Protein AF-A0A7V6C7A3-F1 (afdb_monomer_lite)

Structure (mmCIF, N/CA/C/O backbone):
data_AF-A0A7V6C7A3-F1
#
_entry.id   AF-A0A7V6C7A3-F1
#
loop_
_atom_site.group_PDB
_atom_site.id
_atom_site.type_symbol
_atom_site.label_atom_id
_atom_site.label_alt_id
_atom_site.label_comp_id
_atom_site.label_asym_id
_atom_site.label_entity_id
_atom_site.label_seq_id
_atom_site.pd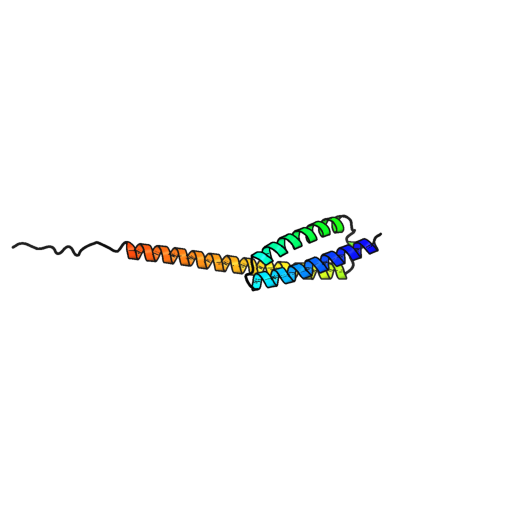bx_PDB_ins_code
_atom_site.Cartn_x
_atom_site.Cartn_y
_atom_site.Cartn_z
_atom_site.occupancy
_atom_site.B_iso_or_equiv
_atom_site.auth_seq_id
_atom_site.auth_comp_id
_atom_site.auth_asym_id
_atom_site.auth_atom_id
_atom_site.pdbx_PDB_model_num
ATOM 1 N N . MET A 1 1 ? 19.500 9.208 -27.032 1.00 49.94 1 MET A N 1
ATOM 2 C CA . MET A 1 1 ? 18.272 9.611 -26.311 1.00 49.94 1 MET A CA 1
ATOM 3 C C . MET A 1 1 ? 17.521 8.441 -25.664 1.00 49.94 1 MET A C 1
ATOM 5 O O . MET A 1 1 ? 16.923 8.669 -24.627 1.00 49.94 1 MET A O 1
ATOM 9 N N . GLY A 1 2 ? 17.554 7.205 -26.191 1.00 57.06 2 GLY A N 1
ATOM 10 C CA . GLY A 1 2 ? 16.902 6.053 -25.530 1.00 57.06 2 GLY A CA 1
ATOM 11 C C . GLY A 1 2 ? 17.596 5.547 -24.251 1.00 57.06 2 GLY A C 1
ATOM 12 O O . GLY A 1 2 ? 16.922 5.156 -23.303 1.00 57.06 2 GLY A O 1
ATOM 13 N N . ASN A 1 3 ? 18.932 5.612 -24.183 1.00 61.84 3 ASN A N 1
ATOM 14 C CA . ASN A 1 3 ? 19.693 5.075 -23.046 1.00 61.84 3 ASN A CA 1
ATOM 15 C C . ASN A 1 3 ? 19.502 5.899 -21.754 1.00 61.84 3 ASN A C 1
ATOM 17 O O . ASN A 1 3 ? 19.263 5.330 -20.693 1.00 61.84 3 ASN A O 1
ATOM 21 N N . ASP A 1 4 ? 19.487 7.232 -21.868 1.00 71.25 4 ASP A N 1
ATOM 22 C CA . ASP A 1 4 ? 19.308 8.144 -20.725 1.00 71.25 4 ASP A CA 1
ATOM 23 C C . ASP A 1 4 ? 17.914 8.000 -20.086 1.00 71.25 4 ASP A C 1
ATOM 25 O O . ASP A 1 4 ? 17.755 8.086 -18.869 1.00 71.25 4 ASP A O 1
ATOM 29 N N . ASN A 1 5 ? 16.880 7.729 -20.891 1.00 76.31 5 ASN A N 1
ATOM 30 C CA . ASN A 1 5 ? 15.527 7.488 -20.380 1.00 76.31 5 ASN A CA 1
ATOM 31 C C . ASN A 1 5 ? 15.440 6.175 -19.599 1.00 76.31 5 ASN A C 1
ATOM 33 O O . ASN A 1 5 ? 14.797 6.131 -18.550 1.00 76.31 5 ASN A O 1
ATOM 37 N N . LYS A 1 6 ? 16.109 5.121 -20.075 1.00 79.19 6 LYS A N 1
ATOM 38 C CA . LYS A 1 6 ? 16.153 3.823 -19.394 1.00 79.19 6 LYS A CA 1
ATOM 39 C C . LYS A 1 6 ? 16.853 3.926 -18.038 1.00 79.19 6 LYS A C 1
ATOM 41 O O . LYS A 1 6 ? 16.344 3.401 -17.050 1.00 79.19 6 LYS A O 1
ATOM 46 N N . GLU A 1 7 ? 17.970 4.646 -17.975 1.00 84.50 7 GLU A N 1
ATOM 47 C CA . GLU A 1 7 ? 18.694 4.903 -16.725 1.00 84.50 7 GLU A CA 1
ATOM 48 C C . GLU A 1 7 ? 17.852 5.727 -15.737 1.00 84.50 7 GLU A C 1
ATOM 50 O O . GLU A 1 7 ? 17.751 5.380 -14.559 1.00 84.50 7 GLU A O 1
ATOM 55 N N . ASN A 1 8 ? 17.151 6.756 -16.222 1.00 86.31 8 ASN A N 1
ATOM 56 C CA . ASN A 1 8 ? 16.227 7.540 -15.400 1.00 86.31 8 ASN A CA 1
ATOM 57 C C . ASN A 1 8 ? 15.070 6.696 -14.843 1.00 86.31 8 ASN A C 1
ATOM 59 O O . ASN A 1 8 ? 14.750 6.801 -13.658 1.00 86.31 8 ASN A O 1
ATOM 63 N N . ILE A 1 9 ? 14.465 5.829 -15.662 1.00 86.00 9 ILE A N 1
ATOM 64 C CA . ILE A 1 9 ? 13.413 4.901 -15.218 1.00 86.00 9 ILE A CA 1
ATOM 65 C C . ILE A 1 9 ? 13.952 3.962 -14.135 1.00 86.00 9 ILE A C 1
ATOM 67 O O . ILE A 1 9 ? 13.309 3.785 -13.101 1.00 86.00 9 ILE A O 1
ATOM 71 N N . LEU A 1 10 ? 15.144 3.400 -14.333 1.00 88.06 10 LEU A N 1
ATOM 72 C CA . LEU A 1 10 ? 15.764 2.477 -13.386 1.00 88.06 10 LEU A CA 1
ATOM 73 C C . LEU A 1 10 ? 16.088 3.161 -12.048 1.00 88.06 10 LEU A C 1
ATOM 75 O O . LEU A 1 10 ? 15.792 2.613 -10.985 1.00 88.06 10 LEU A O 1
ATOM 79 N N . ASN A 1 11 ? 16.600 4.393 -12.081 1.00 90.19 11 ASN A N 1
ATOM 80 C CA . ASN A 1 11 ? 16.843 5.192 -10.879 1.00 90.19 11 ASN A CA 1
ATOM 81 C C . ASN A 1 11 ? 15.549 5.485 -10.107 1.00 90.19 11 ASN A C 1
ATOM 83 O O . ASN A 1 11 ? 15.515 5.370 -8.879 1.00 90.19 11 ASN A O 1
ATOM 87 N N . LEU A 1 12 ? 14.461 5.809 -10.810 1.00 90.75 12 LEU A N 1
ATOM 88 C CA . LEU A 1 12 ? 13.159 6.039 -10.183 1.00 90.75 12 LEU A CA 1
ATOM 89 C C . LEU A 1 12 ? 12.556 4.760 -9.604 1.00 90.75 12 LEU A C 1
ATOM 91 O O . LEU A 1 12 ? 11.999 4.809 -8.510 1.00 90.75 12 LEU A O 1
ATOM 95 N N . LEU A 1 13 ? 12.707 3.618 -10.278 1.00 90.81 13 LEU A N 1
ATOM 96 C CA . LEU A 1 13 ? 12.279 2.317 -9.756 1.00 90.81 13 LEU A CA 1
ATOM 97 C C . LEU A 1 13 ? 13.042 1.936 -8.492 1.00 90.81 13 LEU A C 1
ATOM 99 O O . LEU A 1 13 ? 12.426 1.526 -7.512 1.00 90.81 13 LEU A O 1
ATOM 103 N N . ASN A 1 14 ? 14.361 2.121 -8.478 1.00 91.56 14 ASN A N 1
ATOM 104 C CA . ASN A 1 14 ? 15.180 1.854 -7.296 1.00 91.56 14 ASN A CA 1
ATOM 105 C C . ASN A 1 14 ? 14.811 2.772 -6.129 1.00 91.56 14 ASN A C 1
ATOM 107 O O . ASN A 1 14 ? 14.728 2.323 -4.980 1.00 91.56 14 ASN A O 1
ATOM 111 N N . ARG A 1 15 ? 14.537 4.050 -6.417 1.00 93.25 15 ARG A N 1
ATOM 112 C CA . ARG A 1 15 ? 14.040 4.990 -5.411 1.00 93.25 15 ARG A CA 1
ATOM 113 C C . ARG A 1 15 ? 12.684 4.547 -4.875 1.00 93.25 15 ARG A C 1
ATOM 115 O O . ARG A 1 15 ? 12.516 4.492 -3.662 1.00 93.25 15 ARG A O 1
ATOM 122 N N . TRP A 1 16 ? 11.747 4.188 -5.750 1.00 93.06 16 TRP A N 1
ATOM 123 C CA . TRP A 1 16 ? 10.428 3.712 -5.340 1.00 93.06 16 TRP A CA 1
ATOM 124 C C . TRP A 1 16 ? 10.526 2.443 -4.490 1.00 93.06 16 TRP A C 1
ATOM 126 O O . TRP A 1 16 ? 9.926 2.378 -3.424 1.00 93.06 16 TRP A O 1
ATOM 136 N N . HIS A 1 17 ? 11.357 1.484 -4.893 1.00 91.88 17 HIS A N 1
ATOM 137 C CA . HIS A 1 17 ? 11.608 0.261 -4.134 1.00 91.88 17 HIS A CA 1
ATOM 138 C C . HIS A 1 17 ? 12.154 0.560 -2.732 1.00 91.88 17 HIS A C 1
ATOM 140 O O . HIS A 1 17 ? 11.665 0.021 -1.742 1.00 91.88 17 HIS A O 1
ATOM 146 N N . SER A 1 18 ? 13.120 1.475 -2.635 1.00 93.88 18 SER A N 1
ATOM 147 C CA . SER A 1 18 ? 13.684 1.910 -1.352 1.00 93.88 18 SER A CA 1
ATOM 148 C C . SER A 1 18 ? 12.638 2.580 -0.457 1.00 93.88 18 SER A C 1
ATOM 150 O O . SER A 1 18 ? 12.627 2.347 0.749 1.00 93.88 18 SER A O 1
ATOM 152 N N . ILE A 1 19 ? 11.748 3.395 -1.033 1.00 93.50 19 ILE A N 1
ATOM 153 C CA . ILE A 1 19 ? 10.637 4.010 -0.295 1.00 93.50 19 ILE A CA 1
ATOM 154 C C . ILE A 1 19 ? 9.661 2.931 0.186 1.00 93.50 19 ILE A C 1
ATOM 156 O O . ILE A 1 19 ? 9.284 2.950 1.350 1.00 93.50 19 ILE A O 1
ATOM 160 N N . SER A 1 20 ? 9.313 1.946 -0.644 1.00 91.56 20 SER A N 1
ATOM 161 C CA . SER A 1 20 ? 8.359 0.899 -0.258 1.00 91.56 20 SER A CA 1
ATOM 162 C C . SER A 1 20 ? 8.878 -0.065 0.812 1.00 91.56 20 SER A C 1
ATOM 164 O O . SER A 1 20 ? 8.096 -0.562 1.626 1.00 91.56 20 SER A O 1
ATOM 166 N N . ILE A 1 21 ? 10.195 -0.270 0.902 1.00 91.44 21 ILE A N 1
ATOM 167 C CA . ILE A 1 21 ? 10.795 -0.939 2.066 1.00 91.44 21 ILE A CA 1
ATOM 168 C C . ILE A 1 21 ? 10.552 -0.109 3.335 1.00 91.44 21 ILE A C 1
ATOM 170 O O . ILE A 1 21 ? 10.046 -0.638 4.322 1.00 91.44 21 ILE A O 1
ATOM 174 N N . LYS A 1 22 ? 10.819 1.202 3.291 1.00 93.38 22 LYS A N 1
ATOM 175 C CA . LYS A 1 22 ? 10.593 2.103 4.435 1.00 93.38 22 LYS A CA 1
ATOM 176 C C . LYS A 1 22 ? 9.118 2.209 4.828 1.00 93.38 22 LYS A C 1
ATOM 178 O O . LYS A 1 22 ? 8.815 2.287 6.013 1.00 93.38 22 LYS A O 1
ATOM 183 N N . GLU A 1 23 ? 8.198 2.180 3.861 1.00 91.75 23 GLU A N 1
ATOM 184 C CA . GLU A 1 23 ? 6.751 2.094 4.115 1.00 91.75 23 GLU A CA 1
ATOM 185 C C . GLU A 1 23 ? 6.426 0.835 4.936 1.00 91.75 23 GLU A C 1
ATOM 187 O O . GLU A 1 23 ? 5.677 0.901 5.908 1.00 91.75 23 GLU A O 1
ATOM 192 N N . THR A 1 24 ? 7.041 -0.301 4.595 1.00 90.00 24 THR A N 1
ATOM 193 C CA . THR A 1 24 ? 6.826 -1.578 5.294 1.00 90.00 24 THR A CA 1
ATOM 194 C C . THR A 1 24 ? 7.387 -1.549 6.716 1.00 90.00 24 THR A C 1
ATOM 196 O O . THR A 1 24 ? 6.734 -2.009 7.655 1.00 90.00 24 THR A O 1
ATOM 199 N N . GLU A 1 25 ? 8.574 -0.969 6.897 1.00 92.00 25 GLU A N 1
ATOM 200 C CA . GLU A 1 25 ? 9.201 -0.792 8.211 1.00 92.00 25 GLU A CA 1
ATOM 201 C C . GLU A 1 25 ? 8.381 0.142 9.110 1.00 92.00 25 GLU A C 1
ATOM 203 O O . GLU A 1 25 ? 8.091 -0.213 10.253 1.00 92.00 25 GLU A O 1
ATOM 208 N N . ALA A 1 26 ? 7.949 1.294 8.587 1.00 91.75 26 ALA A N 1
ATOM 209 C CA . ALA A 1 26 ? 7.129 2.261 9.317 1.00 91.75 26 ALA A CA 1
ATOM 210 C C . ALA A 1 26 ? 5.758 1.684 9.698 1.00 91.75 26 ALA A C 1
ATOM 212 O O . ALA A 1 26 ? 5.272 1.894 10.809 1.00 91.75 26 ALA A O 1
ATOM 213 N N . LEU A 1 27 ? 5.144 0.904 8.802 1.00 90.06 27 LEU A N 1
ATOM 214 C CA . LEU A 1 27 ? 3.898 0.203 9.099 1.00 90.06 27 LEU A CA 1
ATOM 215 C C . LEU A 1 27 ? 4.090 -0.825 10.223 1.00 90.06 27 LEU A C 1
ATOM 217 O O . LEU A 1 27 ? 3.270 -0.897 11.136 1.00 90.06 27 LEU A O 1
ATOM 221 N N . SER A 1 28 ? 5.190 -1.579 10.186 1.00 88.19 28 SER A N 1
ATOM 222 C CA . SER A 1 28 ? 5.505 -2.606 11.187 1.00 88.19 28 SER A CA 1
ATOM 223 C C . SER A 1 28 ? 5.842 -2.016 12.560 1.00 88.19 28 SER A C 1
ATOM 225 O O . SER A 1 28 ? 5.529 -2.623 13.583 1.00 88.19 28 SER A O 1
ATOM 227 N N . SER A 1 29 ? 6.462 -0.833 12.604 1.00 90.69 29 SER A N 1
ATOM 228 C CA . SER A 1 29 ? 6.765 -0.115 13.850 1.00 90.69 29 SER A CA 1
ATOM 229 C C . SER A 1 29 ? 5.581 0.693 14.395 1.00 90.69 29 SER A C 1
ATOM 231 O O . SER A 1 29 ? 5.639 1.172 15.527 1.00 90.69 29 SER A O 1
ATOM 233 N N . GLY A 1 30 ? 4.503 0.838 13.615 1.00 88.12 30 GLY A N 1
ATOM 234 C CA . GLY A 1 30 ? 3.351 1.671 13.958 1.00 88.12 30 GLY A CA 1
ATOM 235 C C . GLY A 1 30 ? 3.614 3.177 13.834 1.00 88.12 30 GLY A C 1
ATOM 236 O O . GLY A 1 30 ? 2.816 3.974 14.330 1.00 88.12 30 GLY A O 1
ATOM 237 N N . ASP A 1 31 ? 4.706 3.580 13.179 1.00 92.69 31 ASP A N 1
ATOM 238 C CA . ASP A 1 31 ? 5.034 4.981 12.914 1.00 92.69 31 ASP A CA 1
ATOM 239 C C . ASP A 1 31 ? 4.217 5.517 11.727 1.00 92.69 31 ASP A C 1
ATOM 241 O O . ASP A 1 31 ? 4.647 5.548 10.569 1.00 92.69 31 ASP A O 1
ATOM 245 N N . LEU A 1 32 ? 2.991 5.946 12.031 1.00 89.62 32 LEU A N 1
ATOM 246 C CA . LEU A 1 32 ? 2.047 6.459 11.039 1.00 89.62 32 LEU A CA 1
ATOM 247 C C . LEU A 1 32 ? 2.474 7.803 10.429 1.00 89.62 32 LEU A C 1
ATOM 249 O O . LEU A 1 32 ? 2.045 8.128 9.319 1.00 89.62 32 LEU A O 1
ATOM 253 N N . GLU A 1 33 ? 3.288 8.595 11.132 1.00 9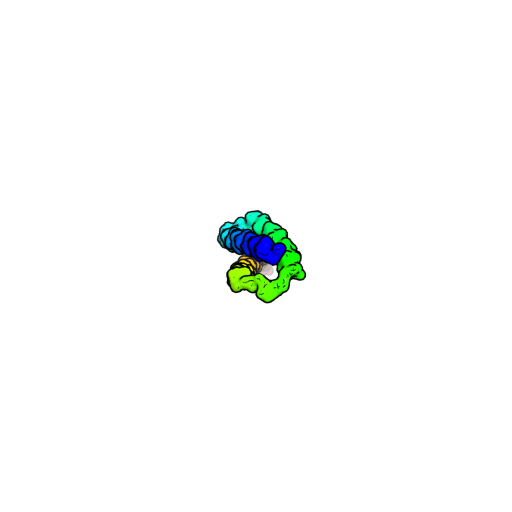3.12 33 GLU A N 1
ATOM 254 C CA . GLU A 1 33 ? 3.750 9.893 10.635 1.00 93.12 33 GLU A CA 1
ATOM 255 C C . GLU A 1 33 ? 4.784 9.697 9.526 1.00 93.12 33 GLU A C 1
ATOM 257 O O . GLU A 1 33 ? 4.602 10.207 8.413 1.00 93.12 33 GLU A O 1
ATOM 262 N N . SER A 1 34 ? 5.804 8.874 9.789 1.00 92.94 34 SER A N 1
ATOM 263 C CA . SER A 1 34 ? 6.791 8.493 8.778 1.00 92.94 34 SER A CA 1
ATOM 264 C C . SER A 1 34 ? 6.138 7.752 7.615 1.00 92.94 34 SER A C 1
ATOM 266 O O . SER A 1 34 ? 6.415 8.076 6.459 1.00 92.94 34 SER A O 1
ATOM 268 N N . LEU A 1 35 ? 5.203 6.832 7.890 1.00 90.88 35 LEU A N 1
ATOM 269 C CA . LEU A 1 35 ? 4.449 6.127 6.849 1.00 90.88 35 LEU A CA 1
ATOM 270 C C . LEU A 1 35 ? 3.734 7.103 5.903 1.00 90.88 35 LEU A C 1
ATOM 272 O O . LEU A 1 35 ? 3.848 6.985 4.686 1.00 90.88 35 LEU A O 1
ATOM 276 N N . ASN A 1 36 ? 3.030 8.104 6.439 1.00 91.50 36 ASN A N 1
ATOM 277 C CA . ASN A 1 36 ? 2.333 9.101 5.624 1.00 91.50 36 ASN A CA 1
ATOM 278 C C . ASN A 1 36 ? 3.304 9.970 4.806 1.00 91.50 36 ASN A C 1
ATOM 280 O O . ASN A 1 36 ? 2.999 10.355 3.676 1.00 91.50 36 ASN A O 1
ATOM 284 N N . SER A 1 37 ? 4.477 10.281 5.361 1.00 94.81 37 SER A N 1
ATOM 285 C CA 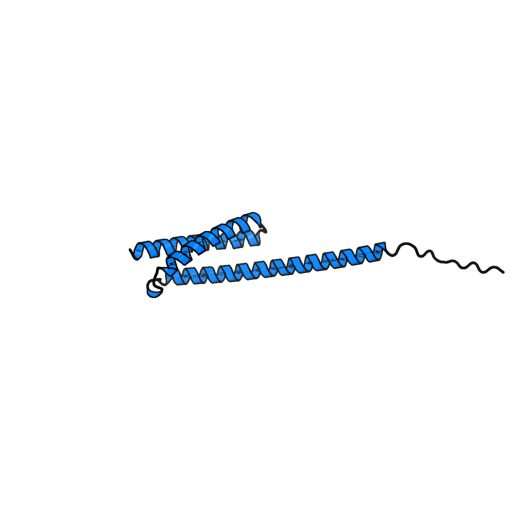. SER A 1 37 ? 5.536 10.983 4.632 1.00 94.81 37 SER A CA 1
ATOM 286 C C . SER A 1 37 ? 6.035 10.160 3.437 1.00 94.81 37 SER A C 1
ATOM 288 O O . SER A 1 37 ? 6.053 10.658 2.308 1.00 94.81 37 SER A O 1
ATOM 290 N N . PHE A 1 38 ? 6.338 8.877 3.652 1.00 93.81 38 PHE A N 1
ATOM 291 C CA . PHE A 1 38 ? 6.803 7.975 2.597 1.00 93.81 38 PHE A CA 1
ATOM 292 C C . PHE A 1 38 ? 5.749 7.736 1.515 1.00 93.81 38 PHE A C 1
ATOM 294 O O . PHE A 1 38 ? 6.087 7.796 0.337 1.00 93.81 38 PHE A O 1
ATOM 301 N N . LEU A 1 39 ? 4.470 7.599 1.882 1.00 90.88 39 LEU A N 1
ATOM 302 C CA . LEU A 1 39 ? 3.369 7.473 0.919 1.00 90.88 39 LEU A CA 1
ATOM 303 C C . LEU A 1 39 ? 3.251 8.694 -0.009 1.00 90.88 39 LEU A C 1
ATOM 305 O O . LEU A 1 39 ? 2.949 8.569 -1.197 1.00 90.88 39 LEU A O 1
ATOM 309 N N . LYS A 1 40 ? 3.499 9.903 0.506 1.00 93.19 40 LYS A N 1
ATOM 310 C CA . LYS A 1 40 ? 3.528 11.113 -0.331 1.00 93.19 40 LYS A CA 1
ATOM 311 C C . LYS A 1 40 ? 4.719 11.101 -1.284 1.00 93.19 40 LYS A C 1
ATOM 313 O O . LYS A 1 40 ? 4.569 11.480 -2.446 1.00 93.19 40 LYS A O 1
ATOM 318 N N . GLU A 1 41 ? 5.885 10.669 -0.811 1.00 93.38 41 GLU A N 1
ATOM 319 C CA . GLU A 1 41 ? 7.083 10.551 -1.643 1.00 93.38 41 GLU A CA 1
ATOM 320 C C . GLU A 1 41 ? 6.903 9.486 -2.739 1.00 93.38 41 GLU A C 1
ATOM 322 O O . GLU A 1 41 ? 7.209 9.745 -3.907 1.00 93.38 41 GLU A O 1
ATOM 327 N N . SER A 1 42 ? 6.338 8.321 -2.408 1.00 91.12 42 SER A N 1
ATOM 328 C CA . SER A 1 42 ? 6.087 7.250 -3.376 1.00 91.12 42 SER A CA 1
ATOM 329 C C . SER A 1 42 ? 5.077 7.668 -4.443 1.00 91.12 42 SER A C 1
ATOM 331 O O . SER A 1 42 ? 5.297 7.389 -5.623 1.00 91.12 42 SER A O 1
ATOM 333 N N . LEU A 1 43 ? 4.039 8.435 -4.088 1.00 91.38 43 LEU A N 1
ATOM 334 C CA . LEU A 1 43 ? 3.112 9.036 -5.057 1.00 91.38 43 LEU A CA 1
ATOM 335 C C . LEU A 1 43 ? 3.819 9.971 -6.047 1.00 91.38 43 LEU A C 1
ATOM 337 O O . LEU A 1 43 ? 3.542 9.921 -7.248 1.00 91.38 43 LEU A O 1
ATOM 341 N N . GLN A 1 44 ? 4.749 10.806 -5.576 1.00 92.56 44 GLN A N 1
ATOM 342 C CA . GLN A 1 44 ? 5.514 11.695 -6.453 1.00 92.56 44 GLN A CA 1
ATOM 343 C C . GLN A 1 44 ? 6.384 10.899 -7.429 1.00 92.56 44 GLN A C 1
ATOM 345 O O . GLN A 1 44 ? 6.311 11.136 -8.639 1.00 92.56 44 GLN A O 1
ATOM 350 N N . VAL A 1 45 ? 7.149 9.923 -6.927 1.00 91.62 45 VAL A N 1
ATOM 351 C CA . VAL A 1 45 ? 8.013 9.067 -7.757 1.00 91.62 45 VAL A CA 1
ATOM 352 C C . VAL A 1 45 ? 7.185 8.293 -8.780 1.00 91.62 45 VAL A C 1
ATOM 354 O O . VAL A 1 45 ? 7.508 8.317 -9.968 1.00 91.62 45 VAL A O 1
ATOM 357 N N . ARG A 1 46 ? 6.070 7.690 -8.356 1.00 89.62 46 ARG A N 1
ATOM 358 C CA . ARG A 1 46 ? 5.152 6.965 -9.237 1.00 89.62 46 ARG A CA 1
ATOM 359 C C . ARG A 1 46 ? 4.589 7.863 -10.334 1.00 89.62 46 ARG A C 1
ATOM 361 O O . ARG A 1 46 ? 4.640 7.491 -11.500 1.00 89.62 46 ARG A O 1
ATOM 368 N N . SER A 1 47 ? 4.114 9.060 -9.990 1.00 89.50 47 SER A N 1
ATOM 369 C CA . SER A 1 47 ? 3.563 9.996 -10.981 1.00 89.50 47 SER A CA 1
ATOM 370 C C . SER A 1 47 ? 4.594 10.410 -12.038 1.00 89.50 47 SER A C 1
ATOM 372 O O . SER A 1 47 ? 4.257 10.645 -13.199 1.00 89.50 47 SER A O 1
ATOM 374 N N . HIS A 1 48 ? 5.868 10.504 -11.649 1.00 89.62 48 HIS A N 1
ATOM 375 C CA . HIS A 1 48 ? 6.949 10.823 -12.569 1.00 89.62 48 HIS A CA 1
ATOM 376 C C . HIS A 1 48 ? 7.297 9.627 -13.460 1.00 89.62 48 HIS A C 1
ATOM 378 O O . HIS A 1 48 ? 7.477 9.784 -14.667 1.00 89.62 48 HIS A O 1
ATOM 384 N N . LEU A 1 49 ? 7.305 8.431 -12.879 1.00 88.50 49 LEU A N 1
ATOM 385 C CA . LEU A 1 49 ? 7.561 7.181 -13.574 1.00 88.50 49 LEU A CA 1
ATOM 386 C C . LEU A 1 49 ? 6.465 6.860 -14.599 1.00 88.50 49 LEU A C 1
ATOM 388 O O . LEU A 1 49 ? 6.783 6.537 -15.738 1.00 88.50 49 LEU A O 1
ATOM 392 N N . GLU A 1 50 ? 5.189 7.049 -14.253 1.00 87.69 50 GLU A N 1
ATOM 393 C CA . GLU A 1 50 ? 4.057 6.900 -15.180 1.00 87.69 50 GLU A CA 1
ATOM 394 C C . GLU A 1 50 ? 4.197 7.832 -16.396 1.00 87.69 50 GLU A C 1
ATOM 396 O O . GLU A 1 50 ? 3.988 7.410 -17.532 1.00 87.69 50 GLU A O 1
ATOM 401 N N . LYS A 1 51 ? 4.635 9.082 -16.189 1.00 88.44 51 LYS A N 1
ATOM 402 C CA . LYS A 1 51 ? 4.883 10.039 -17.284 1.00 88.44 51 LYS A CA 1
ATOM 403 C C . LYS A 1 51 ? 6.041 9.633 -18.197 1.00 88.44 51 LYS A C 1
ATOM 405 O O . LYS A 1 51 ? 6.018 9.993 -19.372 1.00 88.44 51 LYS A O 1
ATOM 410 N N . LEU A 1 52 ? 7.063 8.962 -17.666 1.00 85.12 52 LEU A N 1
ATOM 411 C CA . LEU A 1 52 ? 8.210 8.489 -18.448 1.00 85.12 52 LEU A CA 1
ATOM 412 C C . LEU A 1 52 ? 7.881 7.200 -19.201 1.00 85.12 52 LEU A C 1
ATOM 414 O O . LEU A 1 52 ? 8.184 7.099 -20.389 1.00 85.12 52 LEU A O 1
ATOM 418 N N . LEU A 1 53 ? 7.196 6.258 -18.549 1.00 83.25 53 LEU A N 1
ATOM 419 C CA . LEU A 1 53 ? 6.725 5.031 -19.189 1.00 83.25 53 LEU A CA 1
ATOM 420 C C . LEU A 1 53 ? 5.717 5.321 -20.303 1.00 83.25 53 LEU A C 1
ATOM 422 O O . LEU A 1 53 ? 5.806 4.711 -21.355 1.00 83.25 53 LEU A O 1
ATOM 426 N N . ALA A 1 54 ? 4.834 6.311 -20.141 1.00 83.81 54 ALA A N 1
ATOM 427 C CA . ALA A 1 54 ? 3.895 6.708 -21.197 1.00 83.81 54 ALA A CA 1
ATOM 428 C C . ALA A 1 54 ? 4.574 7.210 -22.488 1.00 83.81 54 ALA A C 1
ATOM 430 O O . ALA A 1 54 ? 3.925 7.303 -23.526 1.00 83.81 54 ALA A O 1
ATOM 431 N N . LYS A 1 55 ? 5.861 7.574 -22.424 1.00 83.00 55 LYS A N 1
ATOM 432 C CA . LYS A 1 55 ? 6.662 8.046 -23.565 1.00 83.00 55 LYS A CA 1
ATOM 433 C C . LYS A 1 55 ? 7.656 7.002 -24.074 1.00 83.00 55 LYS A C 1
ATOM 435 O O . LYS A 1 55 ? 8.396 7.298 -25.007 1.00 83.00 55 LYS A O 1
ATOM 440 N N . THR A 1 56 ? 7.726 5.843 -23.425 1.00 79.19 56 THR A N 1
ATOM 441 C CA . THR A 1 56 ? 8.702 4.792 -23.713 1.00 79.19 56 THR A CA 1
ATOM 442 C C . THR A 1 56 ? 7.959 3.579 -24.248 1.00 79.19 56 THR A C 1
ATOM 444 O O . THR A 1 56 ? 7.001 3.125 -23.625 1.00 79.19 56 THR A O 1
ATOM 447 N N . ASP A 1 57 ? 8.393 3.038 -25.383 1.00 74.31 57 ASP A N 1
ATOM 448 C CA . ASP A 1 57 ? 7.800 1.809 -25.899 1.00 74.31 57 ASP A CA 1
ATOM 449 C C . ASP A 1 57 ? 8.136 0.634 -24.979 1.00 74.31 57 ASP A C 1
ATOM 451 O O . ASP A 1 57 ? 9.280 0.435 -24.567 1.00 74.31 57 ASP A O 1
ATOM 455 N N . TYR A 1 58 ? 7.125 -0.173 -24.657 1.00 68.88 58 TYR A N 1
ATOM 456 C CA . TYR A 1 58 ? 7.273 -1.307 -23.742 1.00 68.88 58 TYR A CA 1
ATOM 457 C C . TYR A 1 58 ? 8.299 -2.341 -24.227 1.00 68.88 58 TYR A C 1
ATOM 459 O O . TYR A 1 58 ? 8.887 -3.035 -23.403 1.00 68.88 58 TYR A O 1
ATOM 467 N N . SER A 1 59 ? 8.542 -2.428 -25.538 1.00 69.62 59 SER A N 1
ATOM 468 C CA . SER A 1 59 ? 9.565 -3.298 -26.130 1.00 69.62 59 SER A CA 1
ATOM 469 C C . SER A 1 59 ? 11.001 -2.876 -25.805 1.00 69.62 59 SER A C 1
ATOM 471 O O . SER A 1 59 ? 11.899 -3.706 -25.896 1.00 69.62 59 SER A O 1
ATOM 473 N N . ASP A 1 60 ? 11.217 -1.619 -25.403 1.00 71.50 60 ASP A N 1
ATOM 474 C CA . ASP A 1 60 ? 12.526 -1.094 -24.986 1.00 71.50 60 ASP A CA 1
ATOM 475 C C . ASP A 1 60 ? 12.774 -1.241 -23.472 1.00 71.50 60 ASP A C 1
ATOM 477 O O . ASP A 1 60 ? 13.877 -0.972 -22.972 1.00 71.50 60 ASP A O 1
ATOM 481 N N . LEU A 1 61 ? 11.770 -1.697 -22.713 1.00 72.38 61 LEU A N 1
ATOM 482 C CA . LEU A 1 61 ? 11.916 -1.993 -21.292 1.00 72.38 61 LEU A CA 1
ATOM 483 C C . LEU A 1 61 ? 12.648 -3.329 -21.138 1.00 72.38 61 LEU A C 1
ATOM 485 O O . LEU A 1 61 ? 12.084 -4.398 -21.335 1.00 72.38 61 LEU A O 1
ATOM 489 N N . GLY A 1 62 ? 13.933 -3.260 -20.790 1.00 81.12 62 GLY A N 1
ATOM 490 C CA . GLY A 1 62 ? 14.735 -4.456 -20.524 1.00 81.12 62 GLY A CA 1
ATOM 491 C C . GLY A 1 62 ? 14.238 -5.259 -19.314 1.00 81.12 62 GLY A C 1
ATOM 492 O O . GLY A 1 62 ? 13.581 -4.715 -18.423 1.00 81.12 62 GLY A O 1
ATOM 493 N N . ASP A 1 63 ? 14.629 -6.535 -19.253 1.00 84.44 63 ASP A N 1
ATOM 494 C CA . ASP A 1 63 ? 14.213 -7.498 -18.220 1.00 84.44 63 ASP A CA 1
ATOM 495 C C . ASP A 1 63 ? 14.442 -7.010 -16.780 1.00 84.44 63 ASP A C 1
ATOM 497 O O . ASP A 1 63 ? 13.624 -7.278 -15.900 1.00 84.44 63 ASP A O 1
ATOM 501 N N . ASP A 1 64 ? 15.498 -6.231 -16.534 1.00 83.50 64 ASP A N 1
ATOM 502 C CA . ASP A 1 64 ? 15.797 -5.668 -15.209 1.00 83.50 64 ASP A CA 1
ATOM 503 C C . ASP A 1 64 ? 14.678 -4.752 -14.691 1.00 83.50 64 ASP A C 1
ATOM 505 O O . ASP A 1 64 ? 14.308 -4.800 -13.515 1.00 83.50 64 ASP A O 1
ATOM 509 N N . ILE A 1 65 ? 14.100 -3.933 -15.578 1.00 85.06 65 ILE A N 1
ATOM 510 C CA . ILE A 1 65 ? 12.998 -3.023 -15.245 1.00 85.06 65 ILE A CA 1
ATOM 511 C C . ILE A 1 65 ? 11.734 -3.827 -14.939 1.00 85.06 65 ILE A C 1
ATOM 513 O O . ILE A 1 65 ? 11.056 -3.558 -13.945 1.00 85.06 65 ILE A O 1
ATOM 517 N N . LEU A 1 66 ? 11.441 -4.845 -15.751 1.00 85.06 66 LEU A N 1
ATOM 518 C CA . LEU A 1 66 ? 10.306 -5.741 -15.526 1.00 85.06 66 LEU A CA 1
ATOM 519 C C . LEU A 1 66 ? 10.450 -6.508 -14.203 1.00 85.06 66 LEU A C 1
ATOM 521 O O . LEU A 1 66 ? 9.490 -6.613 -13.437 1.00 85.06 66 LEU A O 1
ATOM 525 N N . GLY A 1 67 ? 11.658 -6.980 -13.889 1.00 88.56 67 GLY A N 1
ATOM 526 C CA . GLY A 1 67 ? 11.971 -7.635 -12.622 1.00 88.56 67 GLY A CA 1
ATOM 527 C C . GLY A 1 67 ? 11.762 -6.719 -11.414 1.00 88.56 67 GLY A C 1
ATOM 528 O O . GLY A 1 67 ? 11.158 -7.135 -10.422 1.00 88.56 67 GLY A O 1
ATOM 529 N N . LEU A 1 68 ? 12.203 -5.460 -11.497 1.00 87.94 68 LEU A N 1
ATOM 530 C CA . LEU A 1 68 ? 11.980 -4.450 -10.455 1.00 87.94 68 LEU A CA 1
ATOM 531 C C . LEU A 1 68 ? 10.495 -4.123 -10.264 1.00 87.94 68 LEU A C 1
ATOM 533 O O . LEU A 1 68 ? 10.025 -4.066 -9.127 1.00 87.94 68 LEU A O 1
ATOM 537 N N . LEU A 1 69 ? 9.742 -3.963 -11.354 1.00 87.62 69 LEU A N 1
ATOM 538 C CA . LEU A 1 69 ? 8.295 -3.735 -11.302 1.00 87.62 69 LEU A CA 1
ATOM 539 C C . LEU A 1 69 ? 7.557 -4.897 -10.629 1.00 87.62 69 LEU A C 1
ATOM 541 O O . LEU A 1 69 ? 6.652 -4.669 -9.825 1.00 87.62 69 LEU A O 1
ATOM 545 N N . LYS A 1 70 ? 7.970 -6.141 -10.899 1.00 89.50 70 LYS A N 1
ATOM 546 C CA . LYS A 1 70 ? 7.399 -7.322 -10.244 1.00 89.50 70 LYS A CA 1
ATOM 547 C C . LYS A 1 70 ? 7.667 -7.323 -8.736 1.00 89.50 70 LYS A C 1
ATOM 549 O O . LYS A 1 70 ? 6.727 -7.489 -7.963 1.00 89.50 70 LYS A O 1
ATOM 554 N N . LYS A 1 71 ? 8.909 -7.063 -8.312 1.00 88.94 71 LYS A N 1
ATOM 555 C CA . LYS A 1 71 ? 9.262 -6.946 -6.882 1.00 88.94 71 LYS A CA 1
ATOM 556 C C . LYS A 1 71 ? 8.448 -5.859 -6.181 1.00 88.94 71 LYS A C 1
ATOM 558 O O . LYS A 1 71 ? 7.930 -6.076 -5.092 1.00 88.94 71 LYS A O 1
ATOM 563 N N . LEU A 1 72 ? 8.294 -4.702 -6.823 1.00 89.75 72 LEU A N 1
ATOM 564 C CA . LEU A 1 72 ? 7.448 -3.620 -6.319 1.00 89.75 72 LEU A CA 1
ATOM 565 C C . LEU A 1 72 ? 5.993 -4.070 -6.157 1.00 89.75 72 LEU A C 1
ATOM 567 O O . LEU A 1 72 ? 5.393 -3.818 -5.115 1.00 89.75 72 LEU A O 1
ATOM 571 N N . SER A 1 73 ? 5.435 -4.778 -7.142 1.00 89.12 73 SER A N 1
ATOM 572 C CA . SER A 1 73 ? 4.078 -5.326 -7.050 1.00 89.12 73 SER A CA 1
ATOM 573 C C . SER A 1 73 ? 3.907 -6.270 -5.856 1.00 89.12 73 SER A C 1
ATOM 575 O O . SER A 1 73 ? 2.872 -6.229 -5.193 1.00 89.12 73 SER A O 1
ATOM 577 N N . GLU A 1 74 ? 4.899 -7.115 -5.574 1.00 91.12 74 GLU A N 1
ATOM 578 C CA . GLU A 1 74 ? 4.880 -8.038 -4.433 1.00 91.12 74 GLU A CA 1
ATOM 579 C C . GLU A 1 74 ? 4.918 -7.281 -3.094 1.00 91.12 74 GLU A C 1
ATOM 581 O O . GLU A 1 74 ? 4.121 -7.572 -2.200 1.00 91.12 74 GLU A O 1
ATOM 586 N N . ILE A 1 75 ? 5.764 -6.250 -2.974 1.00 89.62 75 ILE A N 1
ATOM 587 C CA . ILE A 1 75 ? 5.830 -5.398 -1.773 1.00 89.62 75 ILE A CA 1
ATOM 588 C C . ILE A 1 75 ? 4.491 -4.685 -1.534 1.00 89.62 75 ILE A C 1
ATOM 590 O O . ILE A 1 75 ? 3.970 -4.709 -0.420 1.00 89.62 75 ILE A O 1
ATOM 594 N N . HIS A 1 76 ? 3.886 -4.102 -2.573 1.00 87.75 76 HIS A N 1
ATOM 595 C CA . HIS A 1 76 ? 2.591 -3.414 -2.456 1.00 87.75 76 HIS A CA 1
ATOM 596 C C . HIS A 1 76 ? 1.444 -4.361 -2.084 1.00 87.75 76 HIS A C 1
ATOM 598 O O . HIS A 1 76 ? 0.558 -3.989 -1.307 1.00 87.75 76 HIS A O 1
ATOM 604 N N . ALA A 1 77 ? 1.469 -5.601 -2.577 1.00 89.06 77 ALA A N 1
ATOM 605 C CA . ALA A 1 77 ? 0.520 -6.629 -2.156 1.00 89.06 77 ALA A CA 1
ATOM 606 C C . ALA A 1 77 ? 0.677 -6.965 -0.660 1.00 89.06 77 ALA A C 1
ATOM 608 O O . ALA A 1 77 ? -0.319 -7.056 0.064 1.00 89.06 77 ALA A O 1
ATOM 609 N N . SER A 1 78 ? 1.919 -7.076 -0.179 1.00 88.81 78 SER A N 1
ATOM 610 C CA . SER A 1 78 ? 2.215 -7.296 1.242 1.00 88.81 78 SER A CA 1
ATOM 611 C C . SER A 1 78 ? 1.745 -6.125 2.111 1.00 88.81 78 SER A C 1
ATOM 613 O O . SER A 1 78 ? 1.028 -6.335 3.087 1.00 88.81 78 SER A O 1
ATOM 615 N N . LEU A 1 79 ? 2.067 -4.885 1.725 1.00 88.06 79 LEU A N 1
ATOM 616 C CA . LEU A 1 79 ? 1.622 -3.667 2.416 1.00 88.06 79 LEU A CA 1
ATOM 617 C C . LEU A 1 79 ? 0.096 -3.597 2.528 1.00 88.06 79 LEU A C 1
ATOM 619 O O . LEU A 1 79 ? -0.444 -3.311 3.594 1.00 88.06 79 LEU A O 1
ATOM 623 N N . THR A 1 80 ? -0.608 -3.905 1.439 1.00 90.62 80 THR A N 1
ATOM 624 C CA . THR A 1 80 ? -2.077 -3.919 1.416 1.00 90.62 80 THR A CA 1
ATOM 625 C C . THR A 1 80 ? -2.643 -4.966 2.375 1.00 90.62 80 THR A C 1
ATOM 627 O O . THR A 1 80 ? -3.629 -4.712 3.067 1.00 90.62 80 THR A O 1
ATOM 630 N N . THR A 1 81 ? -2.012 -6.137 2.440 1.00 91.69 81 THR A N 1
ATOM 631 C CA . THR A 1 81 ? -2.418 -7.222 3.342 1.00 91.69 81 THR A CA 1
ATOM 632 C C . THR A 1 81 ? -2.254 -6.814 4.806 1.00 91.69 81 THR A C 1
ATOM 634 O O . THR A 1 81 ? -3.194 -6.961 5.586 1.00 91.69 81 THR A O 1
ATOM 637 N N . GLU A 1 82 ? -1.115 -6.220 5.171 1.00 88.62 82 GLU A N 1
ATOM 638 C CA . GLU A 1 82 ? -0.872 -5.736 6.536 1.00 88.62 82 GLU A CA 1
ATOM 639 C C . GLU A 1 82 ? -1.805 -4.585 6.933 1.00 88.62 82 GLU A C 1
ATOM 641 O O . GLU A 1 82 ? -2.344 -4.578 8.041 1.00 88.62 82 GLU A O 1
ATOM 646 N N . LEU A 1 83 ? -2.080 -3.644 6.025 1.00 89.31 83 LEU A N 1
ATOM 647 C CA . LEU A 1 83 ? -3.043 -2.566 6.272 1.00 89.31 83 LEU A CA 1
ATOM 648 C C . LEU A 1 83 ? -4.461 -3.100 6.514 1.00 89.31 83 LEU A C 1
ATOM 650 O O . LEU A 1 83 ? -5.155 -2.618 7.412 1.00 89.31 83 LEU A O 1
ATOM 654 N N . ASN A 1 84 ? -4.891 -4.105 5.746 1.00 90.88 84 ASN A N 1
ATOM 655 C CA . ASN A 1 84 ? -6.186 -4.753 5.953 1.00 90.88 84 ASN A CA 1
ATOM 656 C C . ASN A 1 84 ? -6.242 -5.474 7.303 1.00 90.88 84 ASN A C 1
ATOM 658 O O . ASN A 1 84 ? -7.212 -5.304 8.040 1.00 90.88 84 ASN A O 1
ATOM 662 N N . ARG A 1 85 ? -5.177 -6.190 7.675 1.00 89.94 85 ARG A N 1
ATOM 663 C CA . ARG A 1 85 ? -5.076 -6.830 8.992 1.00 89.94 85 ARG A CA 1
ATOM 664 C C . ARG A 1 85 ? -5.188 -5.806 10.122 1.00 89.94 85 ARG A C 1
ATOM 666 O O . ARG A 1 85 ? -6.007 -5.971 11.023 1.00 89.94 85 ARG A O 1
ATOM 673 N N . GLY A 1 86 ? -4.429 -4.712 10.048 1.00 87.06 86 GLY A N 1
ATOM 674 C CA . GLY A 1 86 ? -4.488 -3.634 11.038 1.00 87.06 86 GLY A CA 1
ATOM 675 C C . GLY A 1 86 ? -5.873 -2.982 11.127 1.00 87.06 86 GLY A C 1
ATOM 676 O O . GLY A 1 86 ? -6.362 -2.697 12.222 1.00 87.06 86 GLY A O 1
ATOM 677 N N . ARG A 1 87 ? -6.551 -2.789 9.988 1.00 90.50 87 ARG A N 1
ATOM 678 C CA . ARG A 1 87 ? -7.937 -2.302 9.941 1.00 90.50 87 ARG A CA 1
ATOM 679 C C . ARG A 1 87 ? -8.890 -3.239 10.687 1.00 90.50 87 ARG A C 1
ATOM 681 O O . ARG A 1 87 ? -9.712 -2.755 11.470 1.00 90.50 87 ARG A O 1
ATOM 688 N N . ASP A 1 88 ? -8.799 -4.540 10.441 1.00 92.69 88 ASP A N 1
ATOM 689 C CA . ASP A 1 88 ? -9.684 -5.533 11.051 1.00 92.69 88 ASP A CA 1
ATOM 690 C C . ASP A 1 88 ? -9.461 -5.605 12.569 1.00 92.69 88 ASP A C 1
ATOM 692 O O . ASP A 1 88 ? -10.418 -5.523 13.343 1.00 92.69 88 ASP A O 1
ATOM 696 N N . GLU A 1 89 ? -8.202 -5.592 13.017 1.00 91.81 89 GLU A N 1
ATOM 697 C CA . GLU A 1 89 ? -7.854 -5.537 14.442 1.00 91.81 89 GLU A CA 1
ATOM 698 C C . GLU A 1 89 ? -8.407 -4.280 15.141 1.00 91.81 89 GLU A C 1
ATOM 700 O O . GLU A 1 89 ? -8.919 -4.348 16.266 1.00 91.81 89 GLU A O 1
ATOM 705 N N . LEU A 1 90 ? -8.331 -3.113 14.490 1.00 91.25 90 LEU A N 1
ATOM 706 C CA . LEU A 1 90 ? -8.912 -1.874 15.014 1.00 91.25 90 LEU A CA 1
ATOM 707 C C . LEU A 1 90 ? -10.440 -1.954 15.089 1.00 91.25 90 LEU A C 1
ATOM 709 O O . LEU A 1 90 ? -11.029 -1.521 16.084 1.00 91.25 90 LEU A O 1
ATOM 713 N N . SER A 1 91 ? -11.080 -2.521 14.066 1.00 93.06 91 SER A N 1
ATOM 714 C CA . SER A 1 91 ? -12.528 -2.734 14.035 1.00 93.06 91 SER A CA 1
ATOM 715 C C . SER A 1 91 ? -12.987 -3.611 15.203 1.00 93.06 91 SER A C 1
ATOM 717 O O . SER A 1 91 ? -13.911 -3.237 15.935 1.00 93.06 91 SER A O 1
ATOM 719 N N . ASP A 1 92 ? -12.284 -4.714 15.460 1.00 94.19 92 AS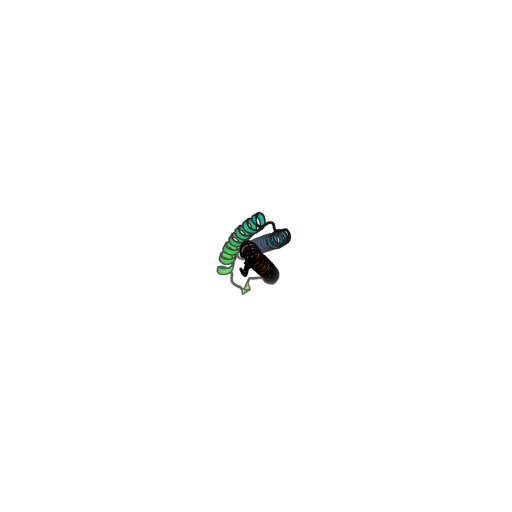P A N 1
ATOM 720 C CA . ASP A 1 92 ? -12.574 -5.620 16.572 1.00 94.19 92 ASP A CA 1
ATOM 721 C C . ASP A 1 92 ? -12.396 -4.943 17.931 1.00 94.19 92 ASP A C 1
ATOM 723 O O . ASP A 1 92 ? -13.262 -5.045 18.810 1.00 94.19 92 ASP A O 1
ATOM 727 N N . ARG A 1 93 ? -11.313 -4.174 18.109 1.00 93.38 93 ARG A N 1
ATOM 728 C CA . ARG A 1 93 ? -11.087 -3.389 19.334 1.00 93.38 93 ARG A CA 1
ATOM 729 C C . ARG A 1 93 ? -12.202 -2.372 19.563 1.00 93.38 93 ARG A C 1
ATOM 731 O O . ARG A 1 93 ? -12.713 -2.274 20.681 1.00 93.38 93 ARG A O 1
ATOM 738 N N . ILE A 1 94 ? -12.631 -1.653 18.525 1.00 93.69 94 ILE A N 1
ATOM 739 C CA . ILE A 1 94 ? -13.760 -0.713 18.604 1.00 93.69 94 ILE A CA 1
ATOM 740 C C . ILE A 1 94 ? -15.058 -1.452 18.954 1.00 93.69 94 ILE A C 1
ATOM 742 O O . ILE A 1 94 ? -15.820 -0.990 19.809 1.00 93.69 94 ILE A O 1
ATOM 746 N N . GLY A 1 95 ? -15.310 -2.610 18.339 1.00 93.00 95 GLY A N 1
ATOM 747 C CA . GLY A 1 95 ? -16.457 -3.464 18.642 1.00 93.00 95 GLY A CA 1
ATOM 748 C C . GLY A 1 95 ? -16.488 -3.896 20.110 1.00 93.00 95 GLY A C 1
ATOM 749 O O . GLY A 1 95 ? -17.519 -3.773 20.779 1.00 93.00 95 GLY A O 1
ATOM 750 N N . ASN A 1 96 ? -15.344 -4.317 20.646 1.00 92.06 96 ASN A N 1
ATOM 751 C CA . ASN A 1 96 ? -15.197 -4.702 22.048 1.00 92.06 96 ASN A CA 1
ATOM 752 C C . ASN A 1 96 ? -15.385 -3.514 23.002 1.00 92.06 96 ASN A C 1
ATOM 754 O O . ASN A 1 96 ? -16.104 -3.634 23.994 1.00 92.06 96 ASN A O 1
ATOM 758 N N . LEU A 1 97 ? -14.839 -2.338 22.678 1.00 91.81 97 LEU A N 1
ATOM 759 C CA . LEU A 1 97 ? -15.068 -1.116 23.457 1.00 91.81 97 LEU A CA 1
ATOM 760 C C . LEU A 1 97 ? -16.553 -0.730 23.503 1.00 91.81 97 LEU A C 1
ATOM 762 O O . LEU A 1 97 ? -17.061 -0.363 24.565 1.00 91.81 97 LEU A O 1
ATOM 766 N N . ARG A 1 98 ? -17.277 -0.857 22.383 1.00 90.69 98 ARG A N 1
ATOM 767 C CA . ARG A 1 98 ? -18.729 -0.616 22.332 1.00 90.69 98 ARG A CA 1
ATOM 768 C C . ARG A 1 98 ? -19.493 -1.591 23.229 1.00 90.69 98 ARG A C 1
ATOM 770 O O . ARG A 1 98 ? -20.324 -1.142 24.015 1.00 90.69 98 ARG A O 1
ATOM 777 N N . LYS A 1 99 ? -19.181 -2.892 23.168 1.00 89.56 99 LYS A N 1
ATOM 778 C CA . LYS A 1 99 ? -19.780 -3.914 24.049 1.00 89.56 99 LYS A CA 1
ATOM 779 C C . LYS A 1 99 ? -19.525 -3.596 25.524 1.00 89.56 99 LYS A C 1
ATOM 781 O O . LYS A 1 99 ? -20.469 -3.559 26.308 1.00 89.56 99 LYS A O 1
ATOM 786 N N . ASN A 1 100 ? -18.283 -3.275 25.885 1.00 90.00 100 ASN A N 1
ATOM 787 C CA . ASN A 1 100 ? -17.907 -2.929 27.258 1.00 90.00 100 ASN A CA 1
ATOM 788 C C . ASN A 1 100 ? -18.646 -1.684 27.763 1.00 90.00 100 ASN A C 1
ATOM 790 O O . ASN A 1 100 ? -19.144 -1.676 28.889 1.00 90.00 100 ASN A O 1
ATOM 794 N N . LYS A 1 101 ? -18.781 -0.651 26.922 1.00 89.00 101 LYS A N 1
ATOM 795 C CA . LYS A 1 101 ? -19.567 0.548 27.241 1.00 89.00 101 LYS A CA 1
ATOM 796 C C . LYS A 1 101 ? -21.038 0.209 27.507 1.00 89.00 101 LYS A C 1
ATOM 798 O O . LYS A 1 101 ? -21.600 0.698 28.486 1.00 89.00 101 LYS A O 1
ATOM 803 N N . THR A 1 102 ? -21.652 -0.637 26.680 1.00 84.00 102 THR A N 1
ATOM 804 C CA . THR A 1 102 ? -23.035 -1.098 26.883 1.00 84.00 102 THR A CA 1
ATOM 805 C C . THR A 1 102 ? -23.182 -1.873 28.192 1.00 84.00 102 THR A C 1
ATOM 807 O O . THR A 1 102 ? -24.083 -1.572 28.974 1.00 84.00 102 THR A O 1
ATOM 810 N N . SER A 1 103 ? -22.265 -2.800 28.483 1.00 79.81 103 SER A N 1
ATOM 811 C CA . SER A 1 103 ? -22.256 -3.553 29.743 1.00 79.81 103 SER A CA 1
ATOM 812 C C . SER A 1 103 ? -22.155 -2.626 30.957 1.00 79.81 103 SER A C 1
ATOM 814 O O . SER A 1 103 ? -22.953 -2.741 31.885 1.00 79.81 103 SER A O 1
ATOM 816 N N . LEU A 1 104 ? -21.236 -1.654 30.937 1.00 80.12 104 LEU A N 1
ATOM 817 C CA . LEU A 1 104 ? -21.090 -0.658 32.006 1.00 80.12 104 LEU A CA 1
ATOM 818 C C . LEU A 1 104 ? -22.362 0.176 32.210 1.00 80.12 104 LEU A C 1
ATOM 820 O O . LEU A 1 104 ? -22.736 0.452 33.350 1.00 80.12 104 LEU A O 1
ATOM 824 N N . ASN A 1 105 ? -23.047 0.558 31.131 1.00 76.19 105 ASN A N 1
ATOM 825 C CA . ASN A 1 105 ? -24.321 1.272 31.223 1.00 76.19 105 ASN A CA 1
ATOM 826 C C . ASN A 1 105 ? -25.428 0.400 31.838 1.00 76.19 105 ASN A C 1
ATOM 828 O O . ASN A 1 105 ? -26.170 0.889 32.688 1.00 76.19 105 ASN A O 1
ATOM 832 N N . GLY A 1 106 ? -25.490 -0.890 31.494 1.00 73.38 106 GLY A N 1
ATOM 833 C CA . GLY A 1 106 ? -26.419 -1.843 32.113 1.00 73.38 106 GLY A CA 1
ATOM 834 C C . GLY A 1 106 ? -26.171 -2.035 33.615 1.00 73.38 106 GLY A C 1
ATOM 835 O O . GLY A 1 106 ? -27.117 -2.084 34.400 1.00 73.38 106 GLY A O 1
ATOM 836 N N . TYR A 1 107 ? -24.904 -2.053 34.046 1.00 65.56 107 TYR A N 1
ATOM 837 C CA . TYR A 1 107 ? -24.558 -2.074 35.474 1.00 65.56 107 TYR A CA 1
ATOM 838 C C . TYR A 1 107 ? -24.955 -0.781 36.197 1.00 65.56 107 TYR A C 1
ATOM 840 O O . TYR A 1 107 ? -25.468 -0.840 37.314 1.00 65.56 107 TYR A O 1
ATOM 848 N N . LYS A 1 108 ? -24.767 0.388 35.570 1.00 63.06 108 LYS A N 1
ATOM 849 C CA . LYS A 1 108 ? -25.174 1.680 36.151 1.00 63.06 108 LYS A CA 1
ATOM 850 C C . LYS A 1 108 ? -26.696 1.835 36.258 1.00 63.06 108 LYS A C 1
ATOM 852 O O . LYS A 1 108 ? -27.155 2.484 37.193 1.00 63.06 108 LYS A O 1
ATOM 857 N N . GLN A 1 109 ? -27.469 1.225 35.357 1.00 58.66 109 GLN A N 1
ATOM 858 C CA . GLN A 1 109 ? -28.938 1.253 35.390 1.00 58.66 109 GLN A CA 1
ATOM 859 C C . GLN A 1 109 ? -29.553 0.383 36.498 1.00 58.66 109 GLN A C 1
ATOM 861 O O . GLN A 1 109 ? -30.678 0.644 36.909 1.00 58.66 109 GLN A O 1
ATOM 866 N N . LYS A 1 110 ? -28.829 -0.597 37.058 1.00 58.00 110 LYS A N 1
ATOM 867 C CA . LYS A 1 110 ? -29.306 -1.444 38.172 1.00 58.00 110 LYS A CA 1
ATOM 868 C C . LYS A 1 110 ? -29.303 -0.755 39.551 1.00 58.00 110 LYS A C 1
ATOM 870 O O . LYS A 1 110 ? -29.198 -1.427 40.576 1.00 58.00 110 LYS A O 1
ATOM 875 N N . LYS A 1 111 ? -29.431 0.573 39.620 1.00 58.62 111 LYS A N 1
ATOM 876 C CA . LYS A 1 111 ? -29.638 1.285 40.889 1.00 58.62 111 LYS A CA 1
ATOM 877 C C . LYS A 1 111 ? -31.076 1.798 40.997 1.00 58.62 111 LYS A C 1
ATOM 879 O O . LYS A 1 111 ? -31.488 2.667 40.242 1.00 58.62 111 LYS A O 1
ATOM 884 N N . ILE A 1 112 ? -31.738 1.295 42.045 1.00 58.84 112 ILE A N 1
ATOM 88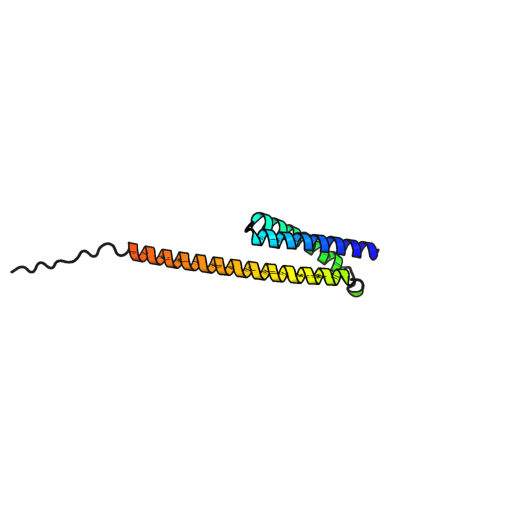5 C CA . ILE A 1 112 ? -33.032 1.681 42.634 1.00 58.84 112 ILE A CA 1
ATOM 886 C C . ILE A 1 112 ? -34.260 0.949 42.062 1.00 58.84 112 ILE A C 1
ATOM 888 O O . ILE A 1 112 ? -35.147 1.527 41.449 1.00 58.84 112 ILE A O 1
ATOM 892 N N . THR A 1 113 ? -34.384 -0.327 42.413 1.00 59.12 113 THR A N 1
ATOM 893 C CA . THR A 1 113 ? -35.663 -0.837 42.930 1.00 59.12 113 THR A CA 1
ATOM 894 C C . THR A 1 113 ? -35.390 -1.327 44.341 1.00 59.12 113 THR A C 1
ATOM 896 O O . THR A 1 113 ? -34.829 -2.406 44.527 1.00 59.12 113 THR A O 1
ATOM 899 N N . SER A 1 114 ? -35.696 -0.490 45.334 1.00 59.31 114 SER A N 1
ATOM 900 C CA . SER A 1 114 ? -35.696 -0.901 46.740 1.00 59.31 114 SER A CA 1
ATOM 901 C C . SER A 1 114 ? -36.595 -2.134 46.904 1.00 59.31 114 SER A C 1
ATOM 903 O O . SER A 1 114 ? -37.650 -2.179 46.261 1.00 59.31 114 SER A O 1
ATOM 905 N N . PRO A 1 115 ? -36.234 -3.124 47.742 1.00 64.44 115 PRO A N 1
ATOM 906 C CA . PR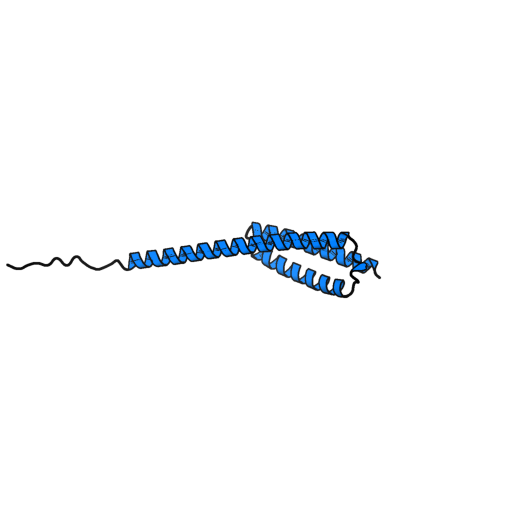O A 1 115 ? -37.140 -4.219 48.060 1.00 64.44 115 PRO A CA 1
ATOM 907 C C . PRO A 1 115 ? -38.403 -3.609 48.669 1.00 64.44 115 PRO A C 1
ATOM 909 O O . PRO A 1 115 ? -38.341 -2.929 49.695 1.00 64.44 115 PRO A O 1
ATOM 912 N N . ARG A 1 116 ? -39.547 -3.783 48.006 1.00 62.91 116 ARG A N 1
ATOM 913 C CA . ARG A 1 116 ? -40.838 -3.342 48.531 1.00 62.91 116 ARG A CA 1
ATOM 914 C C . ARG A 1 116 ? -41.215 -4.339 49.627 1.00 62.91 116 ARG A C 1
ATOM 916 O O . ARG A 1 116 ? -41.849 -5.347 49.345 1.00 62.91 116 ARG A O 1
ATOM 923 N N . PHE A 1 117 ? -40.754 -4.101 50.853 1.00 62.50 117 PHE A N 1
ATOM 924 C CA . PHE A 1 117 ? -41.281 -4.806 52.017 1.00 62.50 117 PHE A CA 1
ATOM 925 C C . PHE A 1 117 ? -42.754 -4.404 52.144 1.00 62.50 117 PHE A C 1
ATOM 927 O O . PHE A 1 117 ? -43.072 -3.267 52.489 1.00 62.50 117 PHE A O 1
ATOM 934 N N . MET A 1 118 ? -43.651 -5.303 51.738 1.00 57.41 118 MET A N 1
ATOM 935 C CA . MET A 1 118 ? -45.070 -5.172 52.030 1.00 57.41 118 MET A CA 1
ATOM 936 C C . MET A 1 118 ? -45.253 -5.465 53.513 1.00 57.41 118 MET A C 1
ATOM 938 O O . MET A 1 118 ? -45.118 -6.605 53.944 1.00 57.41 118 MET A O 1
ATOM 942 N N . ASN A 1 119 ? -45.522 -4.421 54.289 1.00 55.75 119 ASN A N 1
ATOM 943 C CA . ASN A 1 119 ? -46.013 -4.586 55.646 1.00 55.75 119 ASN A CA 1
ATOM 944 C C . ASN A 1 119 ? -47.503 -4.922 55.536 1.00 55.75 119 ASN A C 1
ATOM 946 O O . ASN A 1 119 ? -48.313 -4.036 55.264 1.00 55.75 119 ASN A O 1
ATOM 950 N N . GLU A 1 120 ? -47.856 -6.194 55.700 1.00 52.03 120 GLU A N 1
ATOM 951 C CA . GLU A 1 120 ? -49.235 -6.576 55.999 1.00 52.03 120 GLU A CA 1
ATOM 952 C C . GLU A 1 120 ? -49.563 -6.079 57.413 1.00 52.03 120 GLU A C 1
ATOM 954 O O . GLU A 1 120 ? -48.840 -6.349 58.372 1.00 52.03 120 GLU A O 1
ATOM 959 N N . HIS A 1 121 ? -50.608 -5.262 57.527 1.00 44.72 121 HIS A N 1
ATOM 960 C CA . HIS A 1 121 ? -51.195 -4.875 58.805 1.00 44.72 121 HIS A CA 1
ATOM 961 C C . HIS A 1 121 ? -52.312 -5.862 59.146 1.00 44.72 121 HIS A C 1
ATOM 963 O O . HIS A 1 121 ? -53.290 -5.958 58.404 1.00 44.72 121 HIS A O 1
ATOM 969 N N . THR A 1 122 ? -52.169 -6.534 60.285 1.00 48.75 122 THR A N 1
ATOM 970 C CA . THR A 1 122 ? -53.249 -7.163 61.059 1.00 48.75 122 THR A CA 1
ATOM 971 C C . THR A 1 122 ? -53.080 -6.780 62.512 1.00 48.75 122 THR A C 1
ATOM 973 O O . THR A 1 122 ? -51.915 -6.823 62.971 1.00 48.75 122 THR A O 1
#

pLDDT: mean 83.27, std 12.38, range [44.72, 94.81]

Radius of gyration: 28.57 Å; chains: 1; bounding box: 73×20×87 Å

Sequence (122 aa):
MGNDNKENILNLLNRWHSISIKETEALSSGDLESLNSFLKESLQVRSHLEKLLAKTDYSDLGDDILGLLKKLSEIHASLTTELNRGRDELSDRIGNLRKNKTSLNGYKQKKITSPRFMNEHT

Foldseek 3Di:
DLVVLQVVLVVLLVVLLVLLVQLVVCLVVVVVVSNVVSVVVNVVSVVVNVVSVVVDDPVSNDPVSVVSVVVSVVSVVVSVVSVVVVVVVVVVVVVVVVVVVVVVVVVVVPPDPDPPPDDDDD

Secondary structure (DSSP, 8-state):
-HHHHHHHHHHHHHHHHHHHHHHHHHHHHT-HHHHHHHHHHHHHHHHHHHHHHTTS-GGG--HHHHHHHHHHHHHHHHHHHHHHHHHHHHHHHHHHHHHHHHHHHHHHHT------------